Protein AF-A0A1H0NXI2-F1 (afdb_monomer_lite)

Secondary structure (DSSP, 8-state):
-EEEEEEEE-SS--TTT--S-EEEEEEEEPP-GGGGT-TTS----EEEEEETTT--EE-----S------

Organism: NCBI:txid1052260

pLDDT: mean 73.66, std 15.53, range [41.25, 91.25]

Structure (mmCIF, N/CA/C/O backbone):
data_AF-A0A1H0NXI2-F1
#
_entry.id   AF-A0A1H0NXI2-F1
#
loop_
_atom_site.group_PDB
_atom_site.id
_atom_site.type_symbol
_atom_site.label_atom_id
_atom_site.label_alt_id
_atom_site.label_comp_id
_atom_site.label_asym_id
_atom_site.label_entity_id
_atom_site.label_seq_id
_atom_site.pdbx_PDB_ins_code
_atom_site.Cartn_x
_atom_site.Cartn_y
_atom_site.Cartn_z
_atom_site.occupancy
_atom_site.B_iso_or_equiv
_atom_site.auth_seq_id
_atom_site.auth_comp_id
_atom_site.auth_asym_id
_atom_site.auth_atom_id
_atom_site.pdbx_PDB_model_num
ATOM 1 N N . MET A 1 1 ? -10.884 -2.338 16.186 1.00 69.06 1 MET A N 1
ATOM 2 C CA . MET A 1 1 ? -10.730 -3.247 15.023 1.00 69.06 1 MET A CA 1
ATOM 3 C C . MET A 1 1 ? -10.393 -2.381 13.834 1.00 69.06 1 MET A C 1
ATOM 5 O O . MET A 1 1 ? -11.115 -1.422 13.623 1.00 69.06 1 MET A O 1
ATOM 9 N N . ARG A 1 2 ? -9.300 -2.646 13.118 1.00 75.19 2 ARG A N 1
ATOM 10 C CA . ARG A 1 2 ? -8.957 -1.901 11.899 1.00 75.19 2 ARG A CA 1
ATOM 11 C C . ARG A 1 2 ? -9.579 -2.605 10.699 1.00 75.19 2 ARG A C 1
ATOM 13 O O . ARG A 1 2 ? -9.452 -3.820 10.581 1.00 75.19 2 ARG A O 1
ATOM 20 N N . ILE A 1 3 ? -10.268 -1.849 9.857 1.00 81.06 3 ILE A N 1
ATOM 21 C CA . ILE A 1 3 ? -10.768 -2.308 8.563 1.00 81.06 3 ILE A CA 1
ATOM 22 C C . ILE A 1 3 ? -9.745 -1.882 7.525 1.00 81.06 3 ILE A C 1
ATOM 24 O O . ILE A 1 3 ? -9.298 -0.735 7.529 1.00 81.06 3 ILE A O 1
ATOM 28 N N . ARG A 1 4 ? -9.373 -2.822 6.663 1.00 85.12 4 ARG A N 1
ATOM 29 C CA . ARG A 1 4 ? -8.463 -2.604 5.548 1.00 85.12 4 ARG A CA 1
ATOM 30 C C . ARG A 1 4 ? -9.225 -2.829 4.252 1.00 85.12 4 ARG A C 1
ATOM 32 O O . ARG A 1 4 ? -9.837 -3.877 4.076 1.00 85.12 4 ARG A O 1
ATOM 39 N N . GLU A 1 5 ? -9.144 -1.863 3.354 1.00 86.06 5 GLU A N 1
ATOM 40 C CA . GLU A 1 5 ? -9.828 -1.852 2.066 1.00 86.06 5 GLU A CA 1
ATOM 41 C C . GLU A 1 5 ? -8.795 -1.588 0.966 1.00 86.06 5 GLU A C 1
ATOM 43 O O . GLU A 1 5 ? -7.960 -0.692 1.089 1.00 86.06 5 GLU A O 1
ATOM 48 N N . THR A 1 6 ? -8.817 -2.392 -0.099 1.00 88.88 6 THR A N 1
ATOM 49 C CA . THR A 1 6 ? -7.990 -2.134 -1.288 1.00 88.88 6 THR A CA 1
ATOM 50 C C . THR A 1 6 ? -8.768 -1.190 -2.195 1.00 88.88 6 THR A C 1
ATOM 52 O O . THR A 1 6 ? -9.914 -1.488 -2.522 1.00 88.88 6 THR A O 1
ATOM 55 N N . LEU A 1 7 ? -8.170 -0.059 -2.560 1.00 84.75 7 LEU A N 1
ATOM 56 C CA . LEU A 1 7 ? -8.811 0.976 -3.374 1.00 84.75 7 LEU A CA 1
ATOM 57 C C . LEU A 1 7 ? -8.637 0.726 -4.877 1.00 84.75 7 LEU A C 1
ATOM 59 O O . LEU A 1 7 ? -9.516 1.082 -5.652 1.00 84.75 7 LEU A O 1
ATOM 63 N N . GLY A 1 8 ? -7.530 0.101 -5.282 1.00 84.88 8 GLY A N 1
ATOM 64 C CA . GLY A 1 8 ? -7.223 -0.170 -6.685 1.00 84.88 8 GLY A CA 1
ATOM 65 C C . GLY A 1 8 ? -5.731 -0.378 -6.915 1.00 84.88 8 GLY A C 1
ATOM 66 O O . GLY A 1 8 ? -4.945 -0.297 -5.969 1.00 84.88 8 GLY A O 1
ATOM 67 N N . ALA A 1 9 ? -5.360 -0.670 -8.160 1.00 85.12 9 ALA A N 1
ATOM 68 C CA . ALA A 1 9 ? -3.967 -0.653 -8.595 1.00 85.12 9 ALA A CA 1
ATOM 69 C C . ALA A 1 9 ? -3.442 0.792 -8.654 1.00 85.12 9 ALA A C 1
ATOM 71 O O . ALA A 1 9 ? -4.224 1.724 -8.845 1.00 85.12 9 ALA A O 1
ATOM 72 N N . VAL A 1 10 ? -2.138 0.961 -8.456 1.00 82.00 10 VAL A N 1
ATOM 73 C CA . VAL A 1 10 ? -1.424 2.240 -8.569 1.00 82.00 10 VAL A CA 1
ATOM 74 C C . VAL A 1 10 ? -0.547 2.197 -9.811 1.00 82.00 10 VAL A C 1
ATOM 76 O O . VAL A 1 10 ? 0.083 1.177 -10.091 1.00 82.00 10 VAL A O 1
ATOM 79 N N . ASP A 1 11 ? -0.499 3.309 -10.537 1.00 76.44 11 ASP A N 1
ATOM 80 C CA . ASP A 1 11 ? 0.395 3.469 -11.675 1.00 76.44 11 ASP A CA 1
ATOM 81 C C . ASP A 1 11 ? 1.836 3.677 -11.193 1.00 76.44 11 ASP A C 1
ATOM 83 O O . ASP A 1 11 ? 2.174 4.701 -10.603 1.00 76.44 11 ASP A O 1
ATOM 87 N N . GLY A 1 12 ? 2.695 2.693 -11.456 1.00 78.06 12 GLY A N 1
ATOM 88 C CA . GLY A 1 12 ? 4.129 2.772 -11.183 1.00 78.06 12 GLY A CA 1
ATOM 89 C C . GLY A 1 12 ? 4.698 1.487 -10.575 1.00 78.06 12 GLY A C 1
ATOM 90 O O . GLY A 1 12 ? 4.010 0.783 -9.833 1.00 78.06 12 GLY A O 1
ATOM 91 N N . PRO A 1 13 ? 5.962 1.141 -10.881 1.00 86.50 13 PRO A N 1
ATOM 92 C CA . PRO A 1 13 ? 6.598 -0.023 -10.291 1.00 86.50 13 PRO A CA 1
ATOM 93 C C . PRO A 1 13 ? 6.960 0.238 -8.827 1.00 86.50 13 PRO A C 1
ATOM 95 O O . PRO A 1 13 ? 7.316 1.345 -8.423 1.00 86.50 13 PRO A O 1
ATOM 98 N N . CYS A 1 14 ? 6.954 -0.822 -8.028 1.00 86.12 14 CYS A N 1
ATOM 99 C CA . CYS A 1 14 ? 7.488 -0.789 -6.680 1.00 86.12 14 CYS A CA 1
ATOM 100 C C . CYS A 1 14 ? 8.962 -0.373 -6.709 1.00 86.12 14 CYS A C 1
ATOM 102 O O . CYS A 1 14 ? 9.797 -1.075 -7.275 1.00 86.12 14 CYS A O 1
ATOM 104 N N . LEU A 1 15 ? 9.298 0.709 -6.011 1.00 84.25 15 LEU A N 1
ATOM 105 C CA . LEU A 1 15 ? 10.664 1.238 -5.964 1.00 84.25 15 LEU A CA 1
ATOM 106 C C . LEU A 1 15 ? 11.671 0.309 -5.261 1.00 84.25 15 LEU A C 1
ATOM 108 O O . LEU A 1 15 ? 12.872 0.513 -5.387 1.00 84.25 15 LEU A O 1
ATOM 112 N N . LEU A 1 16 ? 11.200 -0.713 -4.533 1.00 86.94 16 LEU A N 1
ATOM 113 C CA . LEU A 1 16 ? 12.068 -1.700 -3.880 1.00 86.94 16 LEU A CA 1
ATOM 114 C C . LEU A 1 16 ? 12.335 -2.935 -4.747 1.00 86.94 16 LEU A C 1
ATOM 116 O O . LEU A 1 16 ? 13.463 -3.411 -4.785 1.00 86.94 16 LEU A O 1
ATOM 120 N N . CYS A 1 17 ? 11.309 -3.497 -5.395 1.00 89.69 17 CYS A N 1
ATOM 121 C CA . CYS A 1 17 ? 11.432 -4.778 -6.108 1.00 89.69 17 CYS A CA 1
ATOM 122 C C . CYS A 1 17 ? 11.146 -4.708 -7.614 1.00 89.69 17 CYS A C 1
ATOM 124 O O . CYS A 1 17 ? 11.241 -5.724 -8.293 1.00 89.69 17 CYS A O 1
ATOM 126 N N . GLY A 1 18 ? 10.744 -3.548 -8.136 1.00 85.88 18 GLY A N 1
ATOM 127 C CA . GLY A 1 18 ? 10.394 -3.353 -9.545 1.00 85.88 18 GLY A CA 1
ATOM 128 C C . GLY A 1 18 ? 9.048 -3.949 -9.976 1.00 85.88 18 GLY A C 1
ATOM 129 O O . GLY A 1 18 ? 8.668 -3.793 -11.131 1.00 85.88 18 GLY A O 1
ATOM 130 N N . SER A 1 19 ? 8.307 -4.618 -9.083 1.00 87.56 19 SER A N 1
ATOM 131 C CA . SER A 1 19 ? 6.998 -5.198 -9.419 1.00 87.56 19 SER A CA 1
ATOM 132 C C . SER A 1 19 ? 5.963 -4.121 -9.741 1.00 87.56 19 SER A C 1
ATOM 134 O O . SER A 1 19 ? 5.811 -3.172 -8.977 1.00 87.56 19 SER A O 1
ATOM 136 N N . ALA A 1 20 ? 5.205 -4.311 -10.822 1.00 87.25 20 ALA A N 1
ATOM 137 C CA . ALA A 1 20 ? 4.069 -3.461 -11.188 1.00 87.25 20 ALA A CA 1
ATOM 138 C C . ALA A 1 20 ? 2.796 -3.750 -10.364 1.00 87.25 20 ALA A C 1
ATOM 140 O O . ALA A 1 20 ? 1.814 -3.026 -10.478 1.00 87.25 20 ALA A O 1
ATOM 141 N N . ASP A 1 21 ? 2.792 -4.798 -9.531 1.00 88.50 21 ASP A N 1
ATOM 142 C CA . ASP A 1 21 ? 1.648 -5.142 -8.677 1.00 88.50 21 ASP A CA 1
ATOM 143 C C . ASP A 1 21 ? 1.678 -4.318 -7.380 1.00 88.50 21 ASP A C 1
ATOM 145 O O . ASP A 1 21 ? 2.014 -4.805 -6.290 1.00 88.50 21 ASP A O 1
ATOM 149 N N . VAL A 1 22 ? 1.396 -3.024 -7.527 1.00 88.12 22 VAL A N 1
ATOM 150 C CA . VAL A 1 22 ? 1.264 -2.055 -6.438 1.00 88.12 22 VAL A CA 1
ATOM 151 C C . VAL A 1 22 ? -0.199 -1.649 -6.319 1.00 88.12 22 VAL A C 1
ATOM 153 O O . VAL A 1 22 ? -0.853 -1.317 -7.305 1.00 88.12 22 VAL A O 1
ATOM 156 N N . VAL A 1 23 ? -0.733 -1.689 -5.098 1.00 89.69 23 VAL A N 1
ATOM 157 C CA . VAL A 1 23 ? -2.130 -1.346 -4.816 1.00 89.69 23 VAL A CA 1
ATOM 158 C C . VAL A 1 23 ? -2.244 -0.266 -3.755 1.00 89.69 23 VAL A C 1
ATOM 160 O O . VAL A 1 23 ? -1.546 -0.292 -2.741 1.00 89.69 23 VAL A O 1
ATOM 163 N N . ALA A 1 24 ? -3.193 0.642 -3.941 1.00 88.00 24 ALA A N 1
ATOM 164 C CA . ALA A 1 24 ? -3.565 1.618 -2.936 1.00 88.00 24 ALA A CA 1
ATOM 165 C C . ALA A 1 24 ? -4.430 0.937 -1.874 1.00 88.00 24 ALA A C 1
ATOM 167 O O . ALA A 1 24 ? -5.399 0.228 -2.171 1.00 88.00 24 ALA A O 1
ATOM 168 N N . VAL A 1 25 ? -4.090 1.153 -0.611 1.00 88.19 25 VAL A N 1
ATOM 169 C CA . VAL A 1 25 ? -4.774 0.572 0.538 1.00 88.19 25 VAL A CA 1
ATOM 170 C C . VAL A 1 25 ? -5.240 1.688 1.457 1.00 88.19 25 VAL A C 1
ATOM 172 O O . VAL A 1 25 ? -4.471 2.559 1.851 1.00 88.19 25 VAL A O 1
ATOM 175 N N . ARG A 1 26 ? -6.505 1.614 1.861 1.00 85.38 26 ARG A N 1
ATOM 176 C CA . ARG A 1 26 ? -7.081 2.432 2.924 1.00 85.38 26 ARG A CA 1
ATOM 177 C C . ARG A 1 26 ? -7.239 1.588 4.170 1.00 85.38 26 ARG A C 1
ATOM 179 O O . ARG A 1 26 ? -7.721 0.457 4.120 1.00 85.38 26 ARG A O 1
ATOM 186 N N . THR A 1 27 ? -6.864 2.149 5.305 1.00 83.00 27 THR A N 1
ATOM 187 C CA . THR A 1 27 ? -7.091 1.533 6.606 1.00 83.00 27 THR A CA 1
ATOM 188 C C . THR A 1 27 ? -7.812 2.524 7.497 1.00 83.00 27 THR A C 1
ATOM 190 O O . THR A 1 27 ? -7.382 3.664 7.621 1.00 83.00 27 THR A O 1
ATOM 193 N N . ARG A 1 28 ? -8.911 2.091 8.110 1.00 78.69 28 ARG A N 1
ATOM 194 C CA . ARG A 1 28 ? -9.714 2.905 9.029 1.00 78.69 28 ARG A CA 1
ATOM 195 C C . ARG A 1 28 ? -9.999 2.145 10.310 1.00 78.69 28 ARG A C 1
ATOM 197 O O . ARG A 1 28 ? -10.083 0.912 10.304 1.00 78.69 28 ARG A O 1
ATOM 204 N N . LEU A 1 29 ? -10.176 2.854 11.416 1.00 76.81 29 LEU A N 1
ATOM 205 C CA . LEU A 1 29 ? -10.681 2.234 12.632 1.00 76.81 29 LEU A CA 1
ATOM 206 C C . LEU A 1 29 ? -12.188 1.961 12.475 1.00 76.81 29 LEU A C 1
ATOM 208 O O . LEU A 1 29 ? -12.975 2.811 12.068 1.00 76.81 29 LEU A O 1
ATOM 212 N N . ALA A 1 30 ? -12.608 0.728 12.750 1.00 70.25 30 ALA A N 1
ATOM 213 C CA . ALA A 1 30 ? -14.017 0.376 12.817 1.00 70.25 30 ALA A CA 1
ATOM 214 C C . ALA A 1 30 ? -14.622 0.992 14.081 1.00 70.25 30 ALA A C 1
ATOM 216 O O . ALA A 1 30 ? -14.253 0.595 15.194 1.00 70.25 30 ALA A O 1
ATOM 217 N N . ARG A 1 31 ? -15.588 1.899 13.905 1.00 67.69 31 ARG A N 1
ATOM 218 C CA . ARG A 1 31 ? -16.366 2.499 14.996 1.00 67.69 31 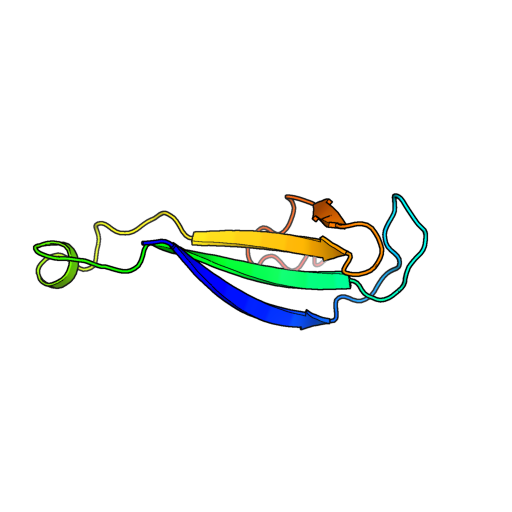ARG A CA 1
ATOM 219 C C . ARG A 1 31 ? -17.008 1.404 15.854 1.00 67.69 31 ARG A C 1
ATOM 221 O O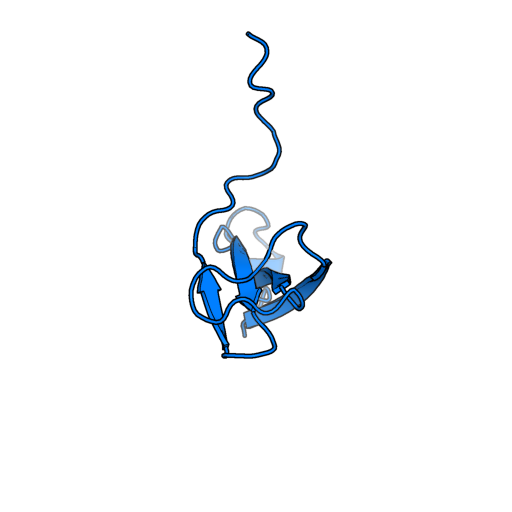 . ARG A 1 31 ? -17.830 0.623 15.369 1.00 67.69 31 ARG A O 1
ATOM 228 N N . ARG A 1 32 ? -16.658 1.349 17.142 1.00 66.00 32 ARG A N 1
ATOM 229 C CA . ARG A 1 32 ? -17.284 0.469 18.147 1.00 66.00 32 ARG A CA 1
ATOM 230 C C . ARG A 1 32 ? -17.814 1.303 19.319 1.00 66.00 32 ARG A C 1
ATOM 232 O O . ARG A 1 32 ? -17.223 2.317 19.674 1.00 66.00 32 ARG A O 1
ATOM 239 N N . GLY A 1 33 ? -18.930 0.877 19.914 1.00 66.19 33 GLY A N 1
ATOM 240 C CA . GLY A 1 33 ? -19.516 1.520 21.099 1.00 66.19 33 GLY A CA 1
ATOM 241 C C . GLY A 1 33 ? -19.925 2.984 20.877 1.00 66.19 33 GLY A C 1
ATOM 242 O O . GLY A 1 33 ? -20.595 3.303 19.893 1.00 66.19 33 GLY A O 1
ATOM 243 N N . LEU A 1 34 ? -19.496 3.871 21.784 1.00 56.94 34 LEU A N 1
ATOM 244 C CA . LEU A 1 34 ? -19.813 5.311 21.806 1.00 56.94 34 LEU A CA 1
ATOM 245 C C . LEU A 1 34 ? -19.374 6.077 20.538 1.00 56.94 34 LEU A C 1
ATOM 247 O O . LEU A 1 34 ? -19.917 7.143 20.258 1.00 56.94 34 LEU A O 1
ATOM 251 N N . ALA A 1 35 ? -18.479 5.517 19.715 1.00 56.53 35 ALA A N 1
ATOM 252 C CA . ALA A 1 35 ? -18.117 6.072 18.404 1.00 56.53 35 ALA A CA 1
ATOM 253 C C . ALA A 1 35 ? -19.295 6.103 17.402 1.00 56.53 35 ALA A C 1
ATOM 255 O O . ALA A 1 35 ? -19.260 6.846 16.422 1.00 56.53 35 ALA A O 1
ATOM 256 N N . ARG A 1 36 ? -20.366 5.324 17.639 1.00 60.28 36 ARG A N 1
ATOM 257 C CA . ARG A 1 36 ? -21.634 5.456 16.894 1.00 60.28 36 ARG A CA 1
ATOM 258 C C . ARG A 1 36 ? -22.433 6.699 17.304 1.00 60.28 36 ARG A C 1
ATOM 260 O O . ARG A 1 36 ? -23.172 7.221 16.481 1.00 60.28 36 ARG A O 1
ATOM 267 N N . LEU A 1 37 ? -22.280 7.165 18.547 1.00 64.94 37 LEU A N 1
ATOM 268 C CA . LEU A 1 37 ? -23.028 8.296 19.113 1.00 64.94 37 LEU A CA 1
ATOM 269 C C . LEU A 1 37 ? -22.327 9.647 18.894 1.00 64.94 37 LEU A C 1
ATOM 271 O O . LEU A 1 37 ? -22.992 10.678 18.889 1.00 64.94 37 LEU A O 1
ATOM 275 N N . LYS A 1 38 ? -21.004 9.660 18.671 1.00 55.19 38 LYS A N 1
ATOM 276 C CA . LYS A 1 38 ? -20.249 10.860 18.267 1.00 55.19 38 LYS A CA 1
ATOM 277 C C . LYS A 1 38 ? -19.474 10.634 16.959 1.00 55.19 38 LYS A C 1
ATOM 279 O O . LYS A 1 38 ? -18.345 10.148 16.994 1.00 55.19 38 LYS A O 1
ATOM 284 N N . PRO A 1 39 ? -20.036 11.048 15.806 1.00 56.41 39 PRO A N 1
ATOM 285 C CA . PRO A 1 39 ? -19.436 10.842 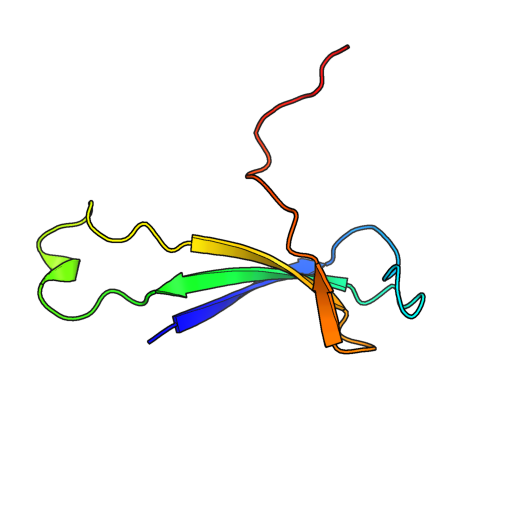14.486 1.00 56.41 39 PRO A CA 1
ATOM 286 C C . PRO A 1 39 ? -18.097 11.552 14.247 1.00 56.41 39 PRO A C 1
ATOM 288 O O . PRO A 1 39 ? -17.381 11.161 13.328 1.00 56.41 39 PRO A O 1
ATOM 291 N N . GLY A 1 40 ? -17.785 12.587 15.035 1.00 58.81 40 GLY A N 1
ATOM 292 C CA . GLY A 1 40 ? -16.581 13.414 14.894 1.00 58.81 40 GLY A CA 1
ATOM 293 C C . GLY A 1 40 ? -15.336 12.898 15.623 1.00 58.81 40 GLY A C 1
ATOM 294 O O . GLY A 1 40 ? -14.328 13.588 15.624 1.00 58.81 40 GLY A O 1
ATOM 295 N N . PHE A 1 41 ? -15.394 11.722 16.261 1.00 52.38 41 PHE A N 1
ATOM 296 C CA . PHE A 1 41 ? -14.303 11.184 17.090 1.00 52.38 41 PHE A CA 1
ATOM 297 C C . PHE A 1 41 ? -13.542 10.018 16.435 1.00 52.38 41 PHE A C 1
ATOM 299 O O . PHE A 1 41 ? -12.991 9.172 17.133 1.00 52.38 41 PHE A O 1
ATOM 306 N N . ASP A 1 42 ? -13.527 9.937 15.103 1.00 58.34 42 ASP A N 1
ATOM 307 C CA . ASP A 1 42 ? -12.792 8.878 14.398 1.00 58.34 42 ASP A CA 1
ATOM 308 C C . ASP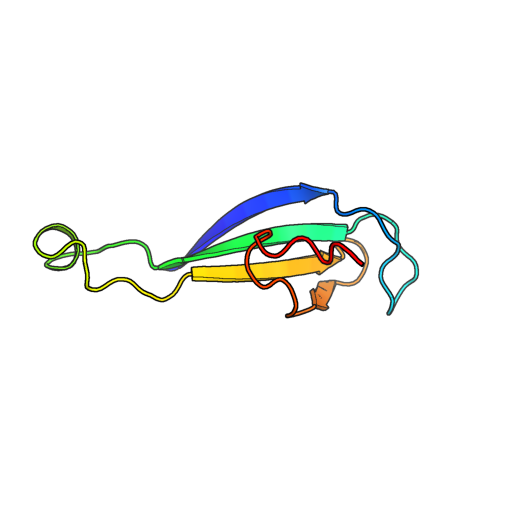 A 1 42 ? -11.899 9.465 13.286 1.00 58.34 42 ASP A C 1
ATOM 310 O O . ASP A 1 42 ? -12.335 9.553 12.136 1.00 58.34 42 ASP A O 1
ATOM 314 N N . PRO A 1 43 ? -10.689 9.947 13.643 1.00 58.88 43 PRO A N 1
ATOM 315 C CA . PRO A 1 43 ? -9.767 10.597 12.710 1.00 58.88 43 PRO A CA 1
ATOM 316 C C . PRO A 1 43 ? -8.699 9.666 12.100 1.00 58.88 43 PRO A C 1
ATOM 318 O O . PRO A 1 43 ? -7.873 10.136 11.327 1.00 58.88 43 PRO A O 1
ATOM 321 N N . ASP A 1 44 ? -8.670 8.367 12.419 1.00 69.44 44 ASP A N 1
ATOM 322 C CA . ASP A 1 44 ? -7.529 7.502 12.070 1.00 69.44 44 ASP A CA 1
ATOM 323 C C . ASP A 1 44 ? -7.719 6.771 10.724 1.00 69.44 44 ASP A C 1
ATOM 325 O O . ASP A 1 44 ? -7.752 5.537 10.642 1.00 69.44 44 ASP A O 1
ATOM 329 N N . GLU A 1 45 ? -7.902 7.547 9.653 1.00 74.44 45 GLU A N 1
ATOM 330 C CA . GLU A 1 45 ? -7.803 7.052 8.277 1.00 74.44 45 GLU A CA 1
ATOM 331 C C . GLU A 1 45 ? -6.366 7.172 7.772 1.00 74.44 45 GLU A C 1
ATOM 333 O O . GLU A 1 45 ? -5.814 8.263 7.686 1.00 74.44 45 GLU A O 1
ATOM 338 N N . HIS A 1 46 ? -5.796 6.043 7.358 1.00 80.81 46 HIS A N 1
ATOM 339 C CA . HIS A 1 46 ? -4.467 5.970 6.760 1.00 80.81 46 HIS A CA 1
ATOM 340 C C . HIS A 1 46 ? -4.575 5.419 5.345 1.00 80.81 46 HIS A C 1
ATOM 342 O O . HIS A 1 46 ? -5.199 4.374 5.129 1.00 80.81 46 HIS A O 1
ATOM 348 N N . ARG A 1 47 ? -3.949 6.097 4.386 1.00 84.25 47 ARG A N 1
ATOM 349 C CA . ARG A 1 47 ? -3.792 5.617 3.010 1.00 84.25 47 ARG A CA 1
ATOM 350 C C . ARG A 1 47 ? -2.318 5.355 2.752 1.00 84.25 47 ARG A C 1
ATOM 352 O O . ARG A 1 47 ? -1.480 6.140 3.174 1.00 84.25 47 ARG A O 1
ATOM 359 N N . TYR A 1 48 ? -2.021 4.226 2.128 1.00 85.50 48 TYR A N 1
ATOM 360 C CA . TYR A 1 48 ? -0.663 3.847 1.756 1.00 85.50 48 TYR A CA 1
ATOM 361 C C . TYR A 1 48 ? -0.687 2.949 0.529 1.00 85.50 48 TYR A C 1
ATOM 363 O O . TYR A 1 48 ? -1.672 2.259 0.255 1.00 85.50 48 TYR A O 1
ATOM 371 N N . GLU A 1 49 ? 0.429 2.910 -0.173 1.00 88.31 49 GLU A N 1
ATOM 372 C CA . GLU A 1 49 ? 0.656 1.992 -1.278 1.00 88.31 49 GLU A CA 1
ATOM 373 C C . GLU A 1 49 ? 1.263 0.699 -0.739 1.00 88.31 49 GLU A C 1
ATOM 375 O O . GLU A 1 49 ? 2.114 0.717 0.155 1.00 88.31 49 GLU A O 1
ATOM 380 N N . LEU A 1 50 ? 0.822 -0.440 -1.260 1.00 89.81 50 LEU A N 1
ATOM 381 C CA . LEU A 1 50 ? 1.371 -1.746 -0.931 1.00 89.81 50 LEU A CA 1
ATOM 382 C C . LEU A 1 50 ? 1.764 -2.477 -2.206 1.00 89.81 50 LEU A C 1
ATOM 384 O O . LEU A 1 50 ? 0.909 -2.802 -3.028 1.00 89.81 50 LEU A O 1
ATOM 388 N N . CYS A 1 51 ? 3.034 -2.847 -2.309 1.00 91.25 51 CYS A N 1
ATOM 389 C CA . CYS A 1 51 ? 3.460 -3.823 -3.298 1.00 91.25 51 CYS A CA 1
ATOM 390 C C . CYS A 1 51 ? 3.031 -5.230 -2.865 1.00 91.25 51 CYS A C 1
ATOM 392 O O . CYS A 1 51 ? 3.422 -5.703 -1.796 1.00 91.25 51 CYS A O 1
ATOM 394 N N . ARG A 1 52 ? 2.260 -5.931 -3.698 1.00 88.50 52 ARG A N 1
ATOM 395 C CA . ARG A 1 52 ? 1.871 -7.331 -3.461 1.00 88.50 52 ARG A CA 1
ATOM 396 C C . ARG A 1 52 ? 2.985 -8.327 -3.775 1.00 88.50 52 ARG A C 1
ATOM 398 O O . ARG A 1 52 ? 2.954 -9.432 -3.249 1.00 88.50 52 ARG A O 1
ATOM 405 N N . GLY A 1 53 ? 3.977 -7.922 -4.571 1.00 88.62 53 GLY A N 1
ATOM 406 C CA . GLY A 1 53 ? 5.147 -8.743 -4.889 1.00 88.62 53 GLY A CA 1
ATOM 407 C C . GLY A 1 53 ? 6.111 -8.907 -3.711 1.00 88.62 53 GLY A C 1
ATOM 408 O O . GLY A 1 53 ? 6.468 -10.027 -3.365 1.00 88.62 53 GLY A O 1
ATOM 409 N N . CYS A 1 54 ? 6.519 -7.803 -3.074 1.00 89.50 54 CYS A N 1
ATOM 410 C CA . CYS A 1 54 ? 7.510 -7.827 -1.986 1.00 89.50 54 CYS A CA 1
ATOM 411 C C . CYS A 1 54 ? 6.975 -7.398 -0.611 1.00 89.50 54 CYS A C 1
ATOM 413 O O . CYS A 1 54 ? 7.702 -7.468 0.376 1.00 89.50 54 CYS A O 1
ATOM 415 N N . GLY A 1 55 ? 5.729 -6.922 -0.518 1.00 88.69 55 GLY A N 1
ATOM 416 C CA . GLY A 1 55 ? 5.132 -6.456 0.738 1.00 88.69 55 GLY A CA 1
ATOM 417 C C . GLY A 1 55 ? 5.579 -5.062 1.191 1.00 88.69 55 GLY A C 1
ATOM 418 O O . GLY A 1 55 ? 5.191 -4.635 2.282 1.00 88.69 55 GLY A O 1
ATOM 419 N N . ALA A 1 56 ? 6.368 -4.345 0.381 1.00 88.50 56 ALA A N 1
ATOM 420 C CA . ALA A 1 56 ? 6.794 -2.981 0.679 1.00 88.50 56 ALA A CA 1
ATOM 421 C C . ALA A 1 56 ? 5.589 -2.042 0.821 1.00 88.50 56 ALA A C 1
ATOM 423 O O . ALA A 1 56 ? 4.660 -2.089 0.010 1.00 88.50 56 ALA A O 1
ATOM 424 N N . LYS A 1 57 ? 5.625 -1.189 1.850 1.00 87.25 57 LYS A N 1
ATOM 425 C CA . LYS A 1 57 ? 4.597 -0.185 2.145 1.00 87.25 57 LYS A CA 1
ATOM 426 C C . LYS A 1 57 ? 5.176 1.204 1.942 1.00 87.25 57 LYS A C 1
ATOM 428 O O . LYS A 1 57 ? 6.194 1.509 2.558 1.00 87.25 57 LYS A O 1
ATOM 433 N N . ASN A 1 58 ? 4.505 2.031 1.151 1.00 80.12 58 ASN A N 1
ATOM 434 C CA . ASN A 1 58 ? 4.868 3.430 0.968 1.00 80.12 58 ASN A CA 1
ATOM 435 C C . ASN A 1 58 ? 3.809 4.316 1.634 1.00 80.12 58 ASN A C 1
ATOM 437 O O . ASN A 1 58 ? 2.625 4.201 1.323 1.00 80.12 58 ASN A O 1
ATOM 441 N N . LEU A 1 59 ? 4.217 5.130 2.611 1.00 70.19 59 LEU A N 1
ATOM 442 C CA . LEU A 1 59 ? 3.315 5.884 3.499 1.00 70.19 59 LEU A CA 1
ATOM 443 C C . LEU A 1 59 ? 2.762 7.178 2.877 1.00 70.19 59 LEU A C 1
ATOM 445 O O . LEU A 1 59 ? 1.965 7.865 3.512 1.00 70.19 59 LEU A O 1
ATOM 449 N N . GLU A 1 60 ? 3.151 7.511 1.650 1.00 61.97 60 GLU A N 1
ATOM 450 C CA . GLU A 1 60 ? 2.788 8.777 1.022 1.00 61.97 60 GLU A CA 1
ATOM 451 C C . GLU A 1 60 ? 1.58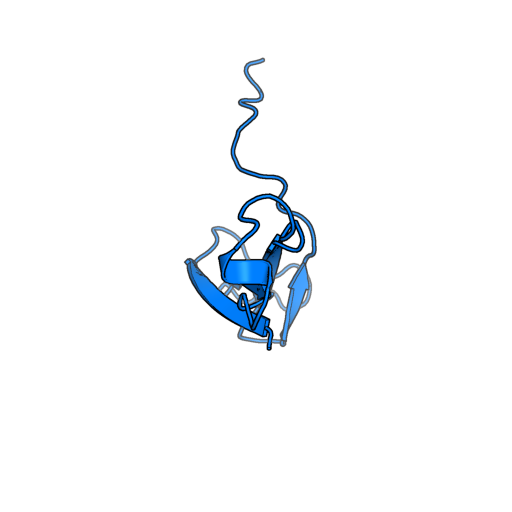7 8.632 0.090 1.00 61.97 60 GLU A C 1
ATOM 453 O O . GLU A 1 60 ? 1.708 8.340 -1.095 1.00 61.97 60 GLU A O 1
ATOM 458 N N . THR A 1 61 ? 0.394 8.915 0.609 1.00 54.44 61 THR A N 1
ATOM 459 C CA . THR A 1 61 ? -0.638 9.535 -0.230 1.00 54.44 61 THR A CA 1
ATOM 460 C C . THR A 1 61 ? -1.483 10.483 0.624 1.00 54.44 61 THR A C 1
ATOM 462 O O . THR A 1 61 ? -2.488 10.057 1.208 1.00 54.44 61 THR A O 1
ATOM 465 N N . PRO A 1 62 ? -1.117 11.777 0.741 1.00 50.84 62 PRO A N 1
ATOM 466 C CA . PRO A 1 62 ? -2.095 12.786 1.135 1.00 50.84 62 PRO A CA 1
ATOM 467 C C . PRO A 1 62 ? -3.302 12.717 0.178 1.00 50.84 62 PRO A C 1
ATOM 469 O O . PRO A 1 62 ? -3.159 12.278 -0.966 1.00 50.84 62 PRO A O 1
ATOM 472 N N . PRO A 1 63 ? -4.517 13.080 0.624 1.00 46.75 63 PRO A N 1
ATOM 473 C CA . PRO A 1 63 ? -5.707 12.984 -0.212 1.00 46.75 63 PRO A CA 1
ATOM 474 C C . PRO A 1 63 ? -5.48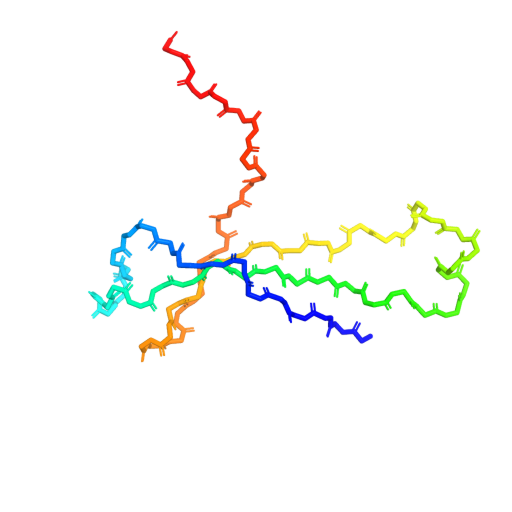4 13.718 -1.540 1.00 46.75 63 PRO A C 1
ATOM 476 O O . PRO A 1 63 ? -5.154 14.901 -1.545 1.00 46.75 63 PRO A O 1
ATOM 479 N N . VAL A 1 64 ? -5.679 13.002 -2.653 1.00 48.75 64 VAL A N 1
ATOM 480 C CA . VAL A 1 64 ? -5.831 13.576 -3.996 1.00 48.75 64 VAL A CA 1
ATOM 481 C C . VAL A 1 64 ? -6.797 14.760 -3.914 1.00 48.75 64 VAL A C 1
ATOM 483 O O . VAL A 1 64 ? -7.986 14.590 -3.649 1.00 48.75 64 VAL A O 1
ATOM 486 N N . GLY A 1 65 ? -6.251 15.969 -4.020 1.00 43.38 65 GLY A N 1
ATOM 487 C CA . GLY A 1 65 ? -6.983 17.181 -3.661 1.00 43.38 65 GLY A CA 1
ATOM 488 C C . GLY A 1 65 ? -6.198 18.490 -3.706 1.00 43.38 65 GLY A C 1
ATOM 489 O O . GLY A 1 65 ? -6.798 19.534 -3.483 1.00 43.38 65 GLY A O 1
ATOM 490 N N . TYR A 1 66 ? -4.908 18.487 -4.046 1.00 43.72 66 TYR A N 1
ATOM 491 C CA . TYR A 1 66 ? -4.268 19.680 -4.590 1.00 43.72 66 TYR A CA 1
ATOM 492 C C . TYR A 1 66 ? -3.731 19.346 -5.977 1.00 43.72 66 TYR A C 1
ATOM 494 O O . TYR A 1 66 ? -2.729 18.663 -6.161 1.00 43.72 66 TYR A O 1
ATOM 502 N N . SER A 1 67 ? -4.473 19.817 -6.971 1.00 41.25 67 SER A N 1
ATOM 503 C CA . SER A 1 67 ? -3.920 20.134 -8.275 1.00 41.25 67 SER A CA 1
ATOM 504 C C . SER A 1 67 ? -2.662 20.978 -8.055 1.00 41.25 67 SER A C 1
ATOM 506 O O . SER A 1 67 ? -2.763 22.114 -7.595 1.00 41.25 67 SER A O 1
ATOM 508 N N . GLN A 1 68 ? -1.485 20.446 -8.376 1.00 42.09 68 GLN A N 1
ATOM 509 C CA . GLN A 1 68 ? -0.374 21.302 -8.779 1.00 42.09 68 GLN A CA 1
ATOM 510 C C . GLN A 1 68 ? -0.728 21.811 -10.180 1.00 42.09 68 GLN A C 1
ATOM 512 O O . GLN A 1 68 ? -0.402 21.188 -11.186 1.00 42.09 68 GLN A O 1
ATOM 517 N N . VAL A 1 69 ? -1.515 22.884 -10.233 1.00 42.16 69 VAL A N 1
ATOM 518 C CA . VAL A 1 69 ? -1.637 23.715 -11.436 1.00 42.16 69 VAL A CA 1
ATOM 519 C C . VAL A 1 69 ? -0.437 24.677 -11.395 1.00 42.16 69 VAL A C 1
ATOM 521 O O . VAL A 1 69 ? -0.133 25.154 -10.300 1.00 42.16 69 VAL A O 1
ATOM 524 N N . PRO A 1 70 ? 0.279 24.859 -12.522 1.00 49.53 70 PRO A N 1
ATOM 525 C CA . PRO A 1 70 ? 1.615 25.468 -12.596 1.00 49.53 70 PRO A CA 1
ATOM 526 C C . PRO A 1 70 ? 1.733 26.877 -12.013 1.00 49.53 70 PRO A C 1
ATOM 528 O O . PRO A 1 70 ? 0.733 27.630 -12.052 1.00 49.53 70 PRO A O 1
#

Radius of gyration: 15.11 Å; chains: 1; bounding box: 35×34×34 Å

Sequence (70 aa):
MRIRETLGAVDGPCLLCGSADVVAVRTRLARRGLARLKPGFDPDEHRYELCRGCGAKNLETPPVGYSQVP

Foldseek 3Di:
DKDKDWPAQDPDADPPPRHSQKTKMKIFDDDDDCCVVPVPPTDPIFIWIARPVPRDIGRDDDPPDDPPPD